Protein AF-A0A915IG21-F1 (afdb_monomer_lite)

Structure (mmCIF, N/CA/C/O backbone):
data_AF-A0A915IG21-F1
#
_entry.id   AF-A0A915IG21-F1
#
loop_
_atom_site.group_PDB
_atom_site.id
_atom_site.type_symbol
_atom_site.label_atom_id
_atom_site.label_alt_id
_atom_site.label_comp_id
_atom_site.label_asym_id
_atom_site.label_entity_id
_atom_site.label_seq_id
_atom_site.pdbx_PDB_ins_code
_atom_site.Cartn_x
_atom_site.Cartn_y
_atom_site.Cartn_z
_atom_site.occupancy
_atom_site.B_iso_or_equiv
_atom_site.auth_seq_id
_atom_site.auth_comp_id
_atom_site.auth_asym_id
_atom_site.auth_atom_id
_atom_site.pdbx_PDB_model_num
ATOM 1 N N . MET A 1 1 ? 29.599 -17.928 -4.747 1.00 47.62 1 MET A N 1
ATOM 2 C CA . MET A 1 1 ? 29.449 -16.542 -5.241 1.00 47.62 1 MET A CA 1
ATOM 3 C C . MET A 1 1 ? 28.536 -16.596 -6.459 1.00 47.62 1 MET A C 1
ATOM 5 O O . MET A 1 1 ? 29.003 -16.860 -7.558 1.00 47.62 1 MET A O 1
ATOM 9 N N . ALA A 1 2 ? 27.219 -16.541 -6.232 1.00 40.84 2 ALA A N 1
ATOM 10 C CA . ALA A 1 2 ? 26.209 -16.726 -7.273 1.00 40.84 2 ALA A CA 1
ATOM 11 C C . ALA A 1 2 ? 25.992 -15.395 -8.000 1.00 40.84 2 ALA A C 1
ATOM 13 O O . ALA A 1 2 ? 25.604 -14.400 -7.393 1.00 40.84 2 ALA A O 1
ATOM 14 N N . ASN A 1 3 ? 26.346 -15.385 -9.281 1.00 40.97 3 ASN A N 1
ATOM 15 C CA . ASN A 1 3 ? 26.401 -14.198 -10.115 1.00 40.97 3 ASN A CA 1
ATOM 16 C C . ASN A 1 3 ? 25.010 -13.594 -10.346 1.00 40.97 3 ASN A C 1
ATOM 18 O O . ASN A 1 3 ? 24.086 -14.265 -10.802 1.00 40.97 3 ASN A O 1
ATOM 22 N N . LEU A 1 4 ? 24.942 -12.285 -10.111 1.00 43.50 4 LEU A N 1
ATOM 23 C CA . LEU A 1 4 ? 23.848 -11.316 -10.270 1.00 43.50 4 LEU A CA 1
ATOM 24 C C . LEU A 1 4 ? 23.178 -11.290 -11.669 1.00 43.50 4 LEU A C 1
ATOM 26 O O . LEU A 1 4 ? 22.295 -10.482 -11.926 1.00 43.50 4 LEU A O 1
ATOM 30 N N . VAL A 1 5 ? 23.586 -12.169 -12.585 1.00 43.75 5 VAL A N 1
ATOM 31 C CA . VAL A 1 5 ? 23.221 -12.160 -14.011 1.00 43.75 5 VAL A CA 1
ATOM 32 C C . VAL A 1 5 ? 22.071 -13.132 -14.330 1.00 43.75 5 VAL A C 1
ATOM 34 O O . VAL A 1 5 ? 21.480 -13.058 -15.401 1.00 43.75 5 VAL A O 1
ATOM 37 N N . VAL A 1 6 ? 21.684 -14.013 -13.397 1.00 47.44 6 VAL A N 1
ATOM 38 C CA . VAL A 1 6 ? 20.644 -15.039 -13.643 1.00 47.44 6 VAL A CA 1
ATOM 39 C C . VAL A 1 6 ? 19.208 -14.487 -13.551 1.00 47.44 6 VAL A C 1
ATOM 41 O O . VAL A 1 6 ? 18.294 -15.070 -14.122 1.00 47.44 6 VAL A O 1
ATOM 44 N N . LEU A 1 7 ? 18.984 -13.342 -12.895 1.00 48.19 7 LEU A N 1
ATOM 45 C CA . LEU A 1 7 ? 17.630 -12.808 -12.653 1.00 48.19 7 LEU A CA 1
ATOM 46 C C . LEU A 1 7 ? 17.105 -11.835 -13.724 1.00 48.19 7 LEU A C 1
ATOM 48 O O . LEU A 1 7 ? 15.915 -11.542 -13.728 1.00 48.19 7 LEU A O 1
ATOM 52 N N . VAL A 1 8 ? 17.949 -11.350 -14.643 1.00 48.69 8 VAL A N 1
ATOM 53 C CA . VAL A 1 8 ? 17.564 -10.311 -15.630 1.00 48.69 8 VAL A CA 1
ATOM 54 C C . VAL A 1 8 ? 17.375 -10.882 -17.047 1.00 48.69 8 VAL A C 1
ATOM 56 O O . VAL A 1 8 ? 16.977 -10.177 -17.968 1.00 48.69 8 VAL A O 1
ATOM 59 N N . PHE A 1 9 ? 17.626 -12.180 -17.244 1.00 46.97 9 PHE A N 1
ATOM 60 C CA . PHE A 1 9 ? 17.749 -12.800 -18.571 1.00 46.97 9 PHE A CA 1
ATOM 61 C C . PHE A 1 9 ? 16.480 -13.478 -19.118 1.00 46.97 9 PHE A C 1
ATOM 63 O O . PHE A 1 9 ? 16.580 -14.371 -19.952 1.00 46.97 9 PHE A O 1
ATOM 70 N N . MET A 1 10 ? 15.280 -13.060 -18.714 1.00 49.44 10 MET A N 1
ATOM 71 C CA . MET A 1 10 ? 14.021 -13.542 -19.315 1.00 49.44 10 MET A CA 1
ATOM 72 C C . MET A 1 10 ? 13.258 -12.408 -20.010 1.00 49.44 10 MET A C 1
ATOM 74 O O . MET A 1 10 ? 12.076 -12.199 -19.762 1.00 49.44 10 MET A O 1
ATOM 78 N N . CYS A 1 11 ? 13.942 -11.647 -20.871 1.00 56.84 11 CYS A N 1
ATOM 79 C CA . CYS A 1 11 ? 13.291 -10.648 -21.722 1.00 56.84 11 CYS A CA 1
ATOM 80 C C . CYS A 1 11 ? 14.068 -10.407 -23.032 1.00 56.84 11 CYS A C 1
ATOM 82 O O . CYS A 1 11 ? 14.628 -9.335 -23.226 1.00 56.84 11 CYS A O 1
ATOM 84 N N . SER A 1 12 ? 14.173 -11.409 -23.923 1.00 58.81 12 SER A N 1
ATOM 85 C CA . SER A 1 12 ? 14.856 -11.199 -25.222 1.00 58.81 12 SER A CA 1
ATOM 86 C C . SER A 1 12 ? 14.332 -11.982 -26.434 1.00 58.81 12 SER A C 1
ATOM 88 O O . SER A 1 12 ? 14.989 -12.027 -27.467 1.00 58.81 12 SER A O 1
ATOM 90 N N . LEU A 1 13 ? 13.137 -12.566 -26.382 1.00 47.91 13 LEU A N 1
ATOM 91 C CA . LEU A 1 13 ? 12.503 -13.170 -27.561 1.00 47.91 13 LEU A CA 1
ATOM 92 C C . LEU A 1 13 ? 10.998 -12.996 -27.414 1.00 47.91 13 LEU A C 1
ATOM 94 O O . LEU A 1 13 ? 10.435 -13.742 -26.634 1.00 47.91 13 LEU A O 1
ATOM 98 N N . CYS A 1 14 ? 10.409 -11.977 -28.060 1.00 51.97 14 CYS A N 1
ATOM 99 C CA . CYS A 1 14 ? 8.980 -11.762 -28.398 1.00 51.97 14 CYS A CA 1
ATOM 100 C C . CYS A 1 14 ? 7.897 -12.651 -27.727 1.00 51.97 14 CYS A C 1
ATOM 102 O O . CYS A 1 14 ? 6.948 -13.097 -28.364 1.00 51.97 14 CYS A O 1
ATOM 104 N N . VAL A 1 15 ? 8.010 -12.879 -26.424 1.00 53.62 15 VAL A N 1
ATOM 105 C CA . VAL A 1 15 ? 7.173 -13.749 -25.607 1.00 53.62 15 VAL A CA 1
ATOM 106 C C . VAL A 1 15 ? 7.044 -13.006 -24.297 1.00 53.62 15 VAL A C 1
ATOM 108 O O . VAL A 1 15 ? 7.975 -12.962 -23.502 1.00 53.62 15 VAL A O 1
ATOM 111 N N . TYR A 1 16 ? 5.909 -12.327 -24.160 1.00 51.78 16 TYR A N 1
ATOM 112 C CA . TYR A 1 16 ? 5.273 -11.962 -22.901 1.00 51.78 16 TYR A CA 1
ATOM 113 C C . TYR A 1 16 ? 6.237 -11.899 -21.702 1.00 51.78 16 TYR A C 1
ATOM 115 O O . TYR A 1 16 ? 6.290 -12.821 -20.886 1.00 51.78 16 TYR A O 1
ATOM 123 N N . CYS A 1 17 ? 6.979 -10.791 -21.564 1.00 51.28 17 CYS A N 1
ATOM 124 C CA . CYS A 1 17 ? 7.541 -10.428 -20.268 1.00 51.28 17 CYS A CA 1
ATOM 125 C C . CYS A 1 17 ? 6.338 -10.107 -19.384 1.00 51.28 17 CYS A C 1
ATOM 127 O O . CYS A 1 17 ? 5.911 -8.961 -19.254 1.00 51.28 17 CYS A O 1
ATOM 129 N N . SER A 1 18 ? 5.737 -11.146 -18.801 1.00 54.16 18 SER A N 1
ATOM 130 C CA . SER A 1 18 ? 5.053 -10.988 -17.536 1.00 54.16 18 SER A CA 1
ATOM 131 C C . SER A 1 18 ? 6.144 -10.480 -16.615 1.00 54.16 18 SER A C 1
ATOM 133 O O . SER A 1 18 ? 6.918 -11.274 -16.093 1.00 54.16 18 SER A O 1
ATOM 135 N N . ALA A 1 19 ? 6.293 -9.157 -16.530 1.00 57.25 19 ALA A N 1
ATOM 136 C CA . ALA A 1 19 ? 7.131 -8.513 -15.546 1.00 57.25 19 ALA A CA 1
ATOM 137 C C . ALA A 1 19 ? 6.586 -8.986 -14.202 1.00 57.25 19 ALA A C 1
ATOM 139 O O . ALA A 1 19 ? 5.578 -8.477 -13.707 1.00 57.25 19 ALA A O 1
ATOM 140 N N . ILE A 1 20 ? 7.165 -10.069 -13.687 1.00 69.94 20 ILE A N 1
ATOM 141 C CA . ILE A 1 20 ? 6.913 -10.521 -12.336 1.00 69.94 20 ILE A CA 1
ATOM 142 C C . ILE A 1 20 ? 7.548 -9.413 -11.515 1.00 69.94 20 ILE A C 1
ATOM 144 O O . ILE A 1 20 ? 8.770 -9.269 -11.502 1.00 69.94 20 ILE A O 1
ATOM 148 N N . CYS A 1 21 ? 6.710 -8.545 -10.955 1.00 80.88 21 CYS A N 1
ATOM 149 C CA . CYS A 1 21 ? 7.184 -7.487 -10.085 1.00 80.88 21 CYS A CA 1
ATOM 150 C C . CYS A 1 21 ? 8.035 -8.096 -8.962 1.00 80.88 21 CYS A C 1
ATOM 152 O O . CYS A 1 21 ? 7.876 -9.274 -8.626 1.00 80.88 21 CYS A O 1
ATOM 154 N N . GLY A 1 22 ? 8.955 -7.312 -8.395 1.00 82.50 22 GLY A N 1
ATOM 155 C CA . GLY A 1 22 ? 9.814 -7.787 -7.314 1.00 82.50 22 GLY A CA 1
ATOM 156 C C . GLY A 1 22 ? 9.013 -8.376 -6.137 1.00 82.50 22 GLY A C 1
ATOM 157 O O . GLY A 1 22 ? 7.814 -8.127 -6.006 1.00 82.50 22 GLY A O 1
ATOM 158 N N . PRO A 1 23 ? 9.651 -9.129 -5.224 1.00 81.69 23 PRO A N 1
ATOM 159 C CA . PRO A 1 23 ? 8.957 -9.816 -4.125 1.00 81.69 23 PRO A CA 1
ATOM 160 C C . PRO A 1 23 ? 8.110 -8.887 -3.230 1.00 81.69 23 PRO A C 1
ATOM 162 O O . PRO A 1 23 ? 7.097 -9.315 -2.675 1.00 81.69 23 PRO A O 1
ATOM 165 N N . ASN A 1 24 ? 8.480 -7.606 -3.139 1.00 87.12 24 ASN A N 1
ATOM 166 C CA . ASN A 1 24 ? 7.773 -6.578 -2.369 1.00 87.12 24 ASN A CA 1
ATOM 16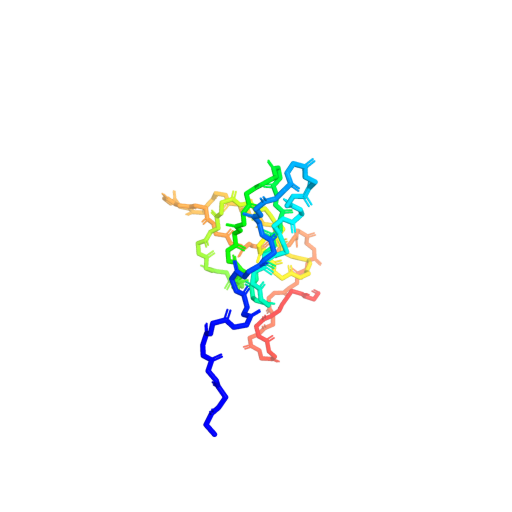7 C C . ASN A 1 24 ? 6.948 -5.629 -3.245 1.00 87.12 24 ASN A C 1
ATOM 169 O O . ASN A 1 24 ? 6.657 -4.514 -2.832 1.00 87.12 24 ASN A O 1
ATOM 173 N N . GLN A 1 25 ? 6.576 -6.057 -4.448 1.00 89.12 25 GLN A N 1
ATOM 174 C CA . GLN A 1 25 ? 5.827 -5.245 -5.394 1.00 89.12 25 GLN A CA 1
ATOM 175 C C . GLN A 1 25 ? 4.517 -5.914 -5.800 1.00 89.12 25 GLN A C 1
ATOM 177 O O . GLN A 1 25 ? 4.310 -7.118 -5.629 1.00 89.12 25 GLN A O 1
ATOM 182 N N . VAL A 1 26 ? 3.615 -5.105 -6.338 1.00 89.00 26 VAL A N 1
ATOM 183 C CA . VAL A 1 26 ? 2.334 -5.519 -6.894 1.00 89.00 26 VAL A CA 1
ATOM 184 C C . VAL A 1 26 ? 2.191 -4.975 -8.309 1.00 89.00 26 VAL A C 1
ATOM 186 O O . VAL A 1 26 ? 2.627 -3.864 -8.608 1.00 89.00 26 VAL A O 1
ATOM 189 N N . ARG A 1 27 ? 1.605 -5.782 -9.196 1.00 87.75 27 ARG A N 1
ATOM 190 C CA . ARG A 1 27 ? 1.374 -5.400 -10.588 1.00 87.75 27 ARG A CA 1
ATOM 191 C C . ARG A 1 27 ? -0.017 -4.804 -10.732 1.00 87.75 27 ARG A C 1
ATOM 193 O O . ARG A 1 27 ? -0.996 -5.531 -10.590 1.00 87.75 27 ARG A O 1
ATOM 200 N N . VAL A 1 28 ? -0.095 -3.526 -11.087 1.00 89.38 28 VAL A N 1
ATOM 201 C CA . VAL A 1 28 ? -1.355 -2.813 -11.334 1.00 89.38 28 VAL A CA 1
ATOM 202 C C . VAL A 1 28 ? -1.277 -2.170 -12.716 1.00 89.38 28 VAL A C 1
ATOM 204 O O . VAL A 1 28 ? -0.301 -1.499 -13.039 1.00 89.38 28 VAL A O 1
ATOM 207 N N . TYR A 1 29 ? -2.240 -2.477 -13.589 1.00 86.12 29 TYR A N 1
ATOM 208 C CA . TYR A 1 29 ? -2.284 -2.023 -14.994 1.00 86.12 29 TYR A CA 1
ATOM 209 C C . TYR A 1 29 ? -0.995 -2.222 -15.817 1.00 86.12 29 TYR A C 1
ATOM 211 O O . TYR A 1 29 ? -0.744 -1.512 -16.783 1.00 86.12 29 TYR A O 1
ATOM 219 N N . GLY A 1 30 ? -0.178 -3.221 -15.474 1.00 82.31 30 GLY A N 1
ATOM 220 C CA . GLY A 1 30 ? 1.082 -3.488 -16.174 1.00 82.31 30 GLY A CA 1
ATOM 221 C C . GLY A 1 30 ? 2.308 -2.785 -15.603 1.00 82.31 30 GLY A C 1
ATOM 222 O O . GLY A 1 30 ? 3.415 -3.104 -16.030 1.00 82.31 30 GLY A O 1
ATOM 223 N N . THR A 1 31 ? 2.120 -1.939 -14.595 1.00 85.00 31 THR A N 1
ATOM 224 C CA . THR A 1 31 ? 3.181 -1.262 -13.851 1.00 85.00 31 THR A CA 1
ATOM 225 C C . THR A 1 31 ? 3.410 -1.964 -12.514 1.00 85.00 31 THR A C 1
ATOM 227 O O . THR A 1 31 ? 2.475 -2.488 -11.905 1.00 85.00 31 THR A O 1
ATOM 230 N N . CYS A 1 32 ? 4.662 -2.004 -12.064 1.00 88.06 32 CYS A N 1
ATOM 231 C CA . CYS A 1 32 ? 5.027 -2.532 -10.755 1.00 88.06 32 CYS A CA 1
ATOM 232 C C . CYS A 1 32 ? 5.111 -1.400 -9.738 1.00 88.06 32 CYS A C 1
ATOM 234 O O . CYS A 1 32 ? 5.828 -0.425 -9.954 1.00 88.06 32 CYS A O 1
ATOM 236 N N . TYR A 1 33 ? 4.407 -1.566 -8.626 1.00 91.31 33 TYR A N 1
ATOM 237 C CA . TYR A 1 33 ? 4.395 -0.627 -7.516 1.00 91.31 33 TYR A CA 1
ATOM 238 C C . TYR A 1 33 ? 4.869 -1.314 -6.243 1.00 91.31 33 TYR A C 1
ATOM 240 O O . TYR A 1 33 ? 4.552 -2.483 -6.022 1.00 91.31 33 TYR A O 1
ATOM 248 N N . ASP A 1 34 ? 5.601 -0.604 -5.392 1.00 93.25 34 ASP A N 1
ATOM 249 C CA . ASP A 1 34 ? 6.038 -1.143 -4.104 1.00 93.25 34 ASP A CA 1
ATOM 250 C C . ASP A 1 34 ? 4.850 -1.310 -3.153 1.00 93.25 34 ASP A C 1
ATOM 252 O O . ASP A 1 34 ? 3.960 -0.460 -3.090 1.00 93.25 34 ASP A O 1
ATOM 256 N N . LYS A 1 35 ? 4.826 -2.418 -2.411 1.00 91.94 35 LYS A N 1
ATOM 257 C CA . LYS A 1 35 ? 3.889 -2.620 -1.305 1.00 91.94 35 LYS A CA 1
ATOM 258 C C . LYS A 1 35 ? 4.277 -1.696 -0.157 1.00 91.94 35 LYS A C 1
ATOM 260 O O . LYS A 1 35 ? 5.455 -1.586 0.175 1.00 91.94 35 LYS A O 1
ATOM 265 N N . VAL A 1 36 ? 3.287 -1.082 0.470 1.00 94.81 36 VAL A N 1
ATOM 266 C CA . VAL A 1 36 ? 3.474 -0.088 1.531 1.00 94.81 36 VAL A CA 1
ATOM 267 C C . VAL A 1 36 ? 2.597 -0.412 2.740 1.00 94.81 36 VAL A C 1
ATOM 269 O O . VAL A 1 36 ? 1.694 -1.244 2.653 1.00 94.81 36 VAL A O 1
ATOM 272 N N . GLY A 1 37 ? 2.885 0.194 3.892 1.00 93.19 37 GLY A N 1
ATOM 273 C CA . GLY A 1 37 ? 2.120 0.019 5.124 1.00 93.19 37 GLY A CA 1
ATOM 274 C C . GLY A 1 37 ? 0.918 0.958 5.234 1.00 93.19 37 GLY A C 1
ATOM 275 O O . GLY A 1 37 ? 0.695 1.840 4.408 1.00 93.19 37 GLY A O 1
ATOM 276 N N . VAL A 1 38 ? 0.123 0.787 6.293 1.00 93.00 38 VAL A N 1
ATOM 277 C CA . VAL A 1 38 ? -0.927 1.760 6.645 1.00 93.00 38 VAL A CA 1
ATOM 278 C C . VAL A 1 38 ? -0.270 3.086 7.039 1.00 93.00 38 VAL A C 1
ATOM 280 O O . VAL A 1 38 ? 0.647 3.094 7.854 1.00 93.00 38 VAL A O 1
ATOM 283 N N . GLY A 1 39 ? -0.761 4.199 6.493 1.00 90.88 39 GLY A N 1
ATOM 284 C CA . GLY A 1 39 ? -0.214 5.542 6.706 1.00 90.88 39 GLY A CA 1
ATOM 285 C C . GLY A 1 39 ? 0.889 5.948 5.724 1.00 90.88 39 GLY A C 1
ATOM 286 O O . GLY A 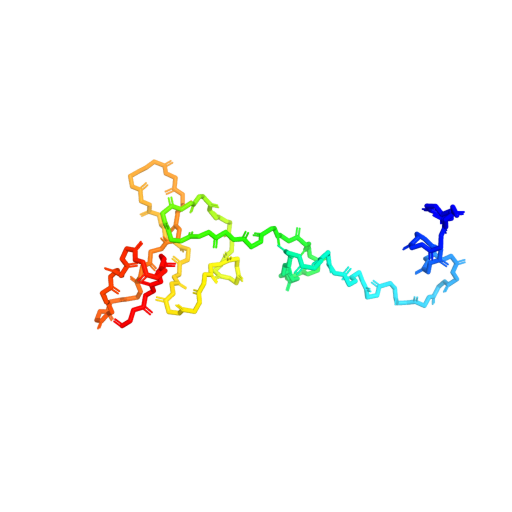1 39 ? 1.151 7.142 5.593 1.00 90.88 39 GLY A O 1
ATOM 287 N N . ASP A 1 40 ? 1.470 4.996 4.992 1.00 93.38 40 ASP A N 1
ATOM 288 C CA . ASP A 1 40 ? 2.467 5.276 3.961 1.00 93.38 40 ASP A CA 1
ATOM 289 C C . ASP A 1 40 ? 1.815 5.769 2.665 1.00 93.38 40 ASP A C 1
ATOM 291 O O . ASP A 1 40 ? 0.646 5.481 2.380 1.00 93.38 40 ASP A O 1
ATOM 295 N N . MET A 1 41 ? 2.595 6.505 1.869 1.00 94.38 41 MET A N 1
ATOM 296 C CA . MET A 1 41 ? 2.151 7.046 0.588 1.00 94.38 41 MET A CA 1
ATOM 297 C C . MET A 1 41 ? 1.898 5.928 -0.426 1.00 94.38 41 MET A C 1
ATOM 299 O O . MET A 1 41 ? 2.710 5.020 -0.590 1.00 94.38 41 MET A O 1
ATOM 303 N N . CYS A 1 42 ? 0.785 6.033 -1.142 1.00 95.00 42 CYS A N 1
ATOM 304 C CA . CYS A 1 42 ? 0.365 5.067 -2.149 1.00 95.00 42 CYS A CA 1
ATOM 305 C C . CYS A 1 42 ? -0.131 5.778 -3.411 1.00 95.00 42 CYS A C 1
ATOM 307 O O . CYS A 1 42 ? -0.519 6.948 -3.386 1.00 95.00 42 CYS A O 1
ATOM 309 N N . ILE A 1 43 ? -0.111 5.042 -4.515 1.00 94.56 43 ILE A N 1
ATOM 310 C CA . ILE A 1 43 ? -0.653 5.433 -5.817 1.00 94.56 43 ILE A CA 1
ATOM 311 C C . ILE A 1 43 ? -1.901 4.588 -6.089 1.00 94.56 43 ILE A C 1
ATOM 313 O O . ILE A 1 43 ? -2.955 5.132 -6.399 1.00 94.56 43 ILE A O 1
ATOM 317 N N . GLU A 1 44 ? -1.790 3.275 -5.881 1.00 95.31 44 GLU A N 1
ATOM 318 C CA . GLU A 1 44 ? -2.841 2.284 -6.111 1.00 95.31 44 GLU A CA 1
ATOM 319 C C . GLU A 1 44 ? -3.205 1.544 -4.816 1.00 95.31 44 GLU A C 1
ATOM 321 O O . GLU A 1 44 ? -2.378 1.367 -3.915 1.00 95.31 44 GLU A O 1
ATOM 326 N N . SER A 1 45 ? -4.456 1.086 -4.708 1.00 94.81 45 SER A N 1
ATOM 327 C CA . SER A 1 45 ? -4.948 0.423 -3.487 1.00 94.81 45 SER A CA 1
ATOM 328 C C . SER A 1 45 ? -4.326 -0.954 -3.262 1.00 94.81 45 SER A C 1
ATOM 330 O O . SER A 1 45 ? -4.217 -1.405 -2.128 1.00 94.81 45 SER A O 1
ATOM 332 N N . GLU A 1 46 ? -3.862 -1.608 -4.319 1.00 94.38 46 GLU A N 1
ATOM 333 C CA . GLU A 1 46 ? -3.206 -2.911 -4.282 1.00 94.38 46 GLU A CA 1
ATOM 334 C C . GLU A 1 46 ? -1.822 -2.854 -3.617 1.00 94.38 46 GLU A C 1
ATOM 336 O O . GLU A 1 46 ? -1.285 -3.894 -3.230 1.00 94.38 46 GLU A O 1
ATOM 341 N N . GLN A 1 47 ? -1.236 -1.656 -3.476 1.00 94.25 47 GLN A N 1
ATOM 342 C CA . GLN A 1 47 ? -0.005 -1.454 -2.707 1.00 94.25 47 GLN A CA 1
ATOM 343 C C . GLN A 1 47 ? -0.245 -1.584 -1.200 1.00 94.25 47 GLN A C 1
ATOM 345 O O . GLN A 1 47 ? 0.690 -1.885 -0.458 1.00 94.25 47 GLN A O 1
ATOM 350 N N . CYS A 1 48 ? -1.476 -1.338 -0.749 1.00 95.00 48 CYS A N 1
ATOM 351 C CA . CYS A 1 48 ? -1.840 -1.310 0.658 1.00 95.00 48 CYS A CA 1
ATOM 352 C C . CYS A 1 48 ? -2.003 -2.724 1.242 1.00 95.00 48 CYS A C 1
ATOM 354 O O . CYS A 1 48 ? -2.311 -3.681 0.524 1.00 95.00 48 CYS A O 1
ATOM 356 N N . PRO A 1 49 ? -1.845 -2.886 2.569 1.00 93.12 49 PRO A N 1
ATOM 357 C CA . PRO A 1 49 ? -2.111 -4.157 3.223 1.00 93.12 49 PRO A CA 1
ATOM 358 C C . PRO A 1 49 ? -3.608 -4.512 3.156 1.00 93.12 49 PRO A C 1
ATOM 360 O O . PRO A 1 49 ? -4.452 -3.646 2.909 1.00 93.12 49 PRO A O 1
ATOM 363 N N . PRO A 1 50 ? -3.975 -5.779 3.421 1.00 91.56 50 PRO A N 1
ATOM 364 C CA . PRO A 1 50 ? -5.371 -6.194 3.444 1.00 91.56 50 PRO A CA 1
ATOM 365 C C . PRO A 1 50 ? -6.222 -5.282 4.330 1.00 91.56 50 PRO A C 1
ATOM 367 O O . PRO A 1 50 ? -5.811 -4.924 5.435 1.00 91.56 50 PRO A O 1
ATOM 370 N N . ARG A 1 51 ? -7.430 -4.953 3.852 1.00 93.31 51 ARG A N 1
ATOM 371 C CA . ARG A 1 51 ? -8.386 -4.056 4.528 1.00 93.31 51 ARG A CA 1
ATOM 372 C C . ARG A 1 51 ? -7.912 -2.600 4.651 1.00 93.31 51 ARG A C 1
ATOM 374 O O . ARG A 1 51 ? -8.506 -1.840 5.411 1.00 93.31 51 ARG A O 1
ATOM 381 N N . ALA A 1 52 ? -6.910 -2.193 3.879 1.00 95.00 52 ALA A N 1
ATOM 382 C CA . ALA A 1 52 ? -6.603 -0.793 3.627 1.00 95.00 52 ALA A CA 1
ATOM 383 C C . ALA A 1 52 ? -6.857 -0.437 2.155 1.00 95.00 52 ALA A C 1
ATOM 385 O O . ALA A 1 52 ? -6.772 -1.291 1.275 1.00 95.00 52 ALA A O 1
ATOM 386 N N . LEU A 1 53 ? -7.184 0.826 1.900 1.00 95.56 53 LEU A N 1
ATOM 387 C CA . LEU A 1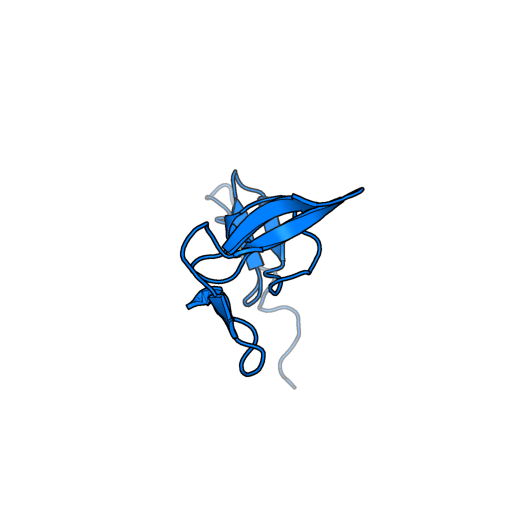 53 ? -7.344 1.402 0.568 1.00 95.56 53 LEU A CA 1
ATOM 388 C C . L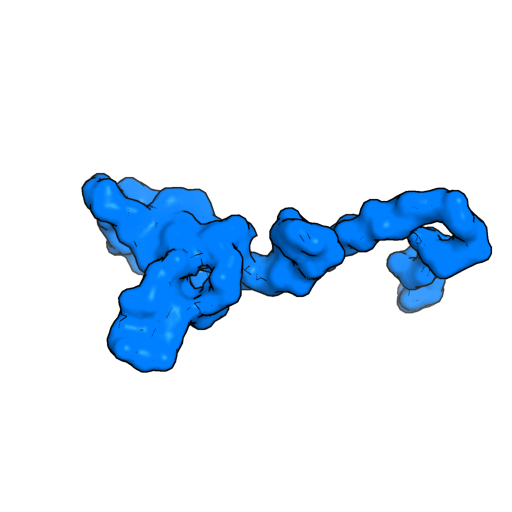EU A 1 53 ? -6.477 2.646 0.446 1.00 95.56 53 LEU A C 1
ATOM 390 O O . LEU A 1 53 ? -6.275 3.364 1.429 1.00 95.56 53 LEU A O 1
ATOM 394 N N . CYS A 1 54 ? -6.011 2.922 -0.768 1.00 96.06 54 CYS A N 1
ATOM 395 C CA . CYS A 1 54 ? -5.288 4.150 -1.035 1.00 96.06 54 CYS A CA 1
ATOM 396 C C . CYS A 1 54 ? -6.278 5.316 -1.070 1.00 96.06 54 CYS A C 1
ATOM 398 O O . CYS A 1 54 ? -7.140 5.382 -1.947 1.00 96.06 54 CYS A O 1
ATOM 400 N N . GLN A 1 55 ? -6.206 6.207 -0.082 1.00 95.38 55 GLN A N 1
ATOM 401 C CA . GLN A 1 55 ? -7.151 7.311 0.073 1.00 95.38 55 GLN A CA 1
ATOM 402 C C . GLN A 1 55 ? -6.421 8.640 0.160 1.00 95.38 55 GLN A C 1
ATOM 404 O O . GLN A 1 55 ? -5.318 8.724 0.691 1.00 95.38 55 GLN A O 1
ATOM 409 N N . HIS A 1 56 ? -7.062 9.697 -0.334 1.00 94.31 56 HIS A N 1
ATOM 410 C CA . HIS A 1 56 ? -6.529 11.047 -0.233 1.00 94.31 56 HIS A CA 1
ATOM 411 C C . HIS A 1 56 ? -6.639 11.558 1.212 1.00 94.31 56 HIS A C 1
ATOM 413 O O . HIS A 1 56 ? -7.736 11.788 1.722 1.00 94.31 56 HIS A O 1
ATOM 419 N N . VAL A 1 57 ? -5.495 11.761 1.864 1.00 88.62 57 VAL A N 1
ATOM 420 C CA . VAL A 1 57 ? -5.372 12.149 3.271 1.00 88.62 57 VAL A CA 1
ATOM 421 C C . VAL A 1 57 ? -4.554 13.437 3.369 1.00 88.62 57 VAL A C 1
ATOM 423 O O . VAL A 1 57 ? -3.364 13.486 3.059 1.00 88.62 57 VAL A O 1
ATOM 426 N N . TYR A 1 58 ? -5.207 14.513 3.807 1.00 86.50 58 TYR A N 1
ATOM 427 C CA . TYR A 1 58 ? -4.662 15.876 3.858 1.00 86.50 58 TYR A CA 1
ATOM 428 C C . TYR A 1 58 ? -4.142 16.402 2.506 1.00 86.50 58 TYR A C 1
ATOM 430 O O . TYR A 1 58 ? -4.857 17.122 1.812 1.00 86.50 58 TYR A O 1
ATOM 438 N N . ARG A 1 59 ? -2.884 16.097 2.163 1.00 90.12 59 ARG A N 1
ATOM 439 C CA . ARG A 1 59 ? -2.127 16.634 1.016 1.00 90.12 59 ARG A CA 1
ATOM 440 C C . ARG A 1 59 ? -1.590 15.552 0.072 1.00 90.12 59 ARG A C 1
ATOM 442 O O . ARG A 1 59 ? -1.020 15.904 -0.954 1.00 90.12 59 ARG A O 1
ATOM 449 N N . ALA A 1 60 ? -1.719 14.277 0.429 1.00 91.19 60 ALA A N 1
ATOM 450 C CA . ALA A 1 60 ? -1.203 13.151 -0.342 1.00 91.19 60 ALA A CA 1
ATOM 451 C C . ALA A 1 60 ? -2.135 11.943 -0.209 1.00 91.19 60 ALA A C 1
ATOM 453 O O . ALA A 1 60 ? -2.982 11.899 0.682 1.00 91.19 60 ALA A O 1
ATOM 454 N N . SER A 1 61 ? -1.976 10.951 -1.078 1.00 94.75 61 SER A N 1
ATOM 455 C CA . SER A 1 61 ? -2.680 9.679 -0.936 1.00 94.75 61 SER A CA 1
ATOM 456 C C . SER A 1 61 ? -1.880 8.733 -0.050 1.00 94.75 61 SER A C 1
ATOM 458 O O . SER A 1 61 ? -0.686 8.542 -0.272 1.00 94.75 61 SER A O 1
ATOM 460 N N . ALA A 1 62 ? -2.533 8.157 0.954 1.00 95.06 62 ALA A N 1
ATOM 461 C CA . ALA A 1 62 ? -1.930 7.214 1.883 1.00 95.06 62 ALA A CA 1
ATOM 462 C C . ALA A 1 62 ? -2.861 6.027 2.144 1.00 95.06 62 ALA A C 1
ATOM 464 O O . ALA A 1 62 ? -4.085 6.143 2.032 1.00 95.06 62 ALA A O 1
ATOM 465 N N . CYS A 1 63 ? -2.295 4.882 2.520 1.00 95.56 63 CYS A N 1
ATOM 466 C CA . CYS A 1 63 ? -3.089 3.699 2.836 1.00 95.56 63 CYS A CA 1
ATOM 467 C C . CYS A 1 63 ? -3.879 3.909 4.129 1.00 95.56 63 CYS A C 1
ATOM 469 O O . CYS A 1 63 ? -3.295 4.097 5.196 1.00 95.56 63 CYS A O 1
ATOM 471 N N . GLN A 1 64 ? -5.205 3.854 4.043 1.00 94.69 64 GLN A N 1
ATOM 472 C CA . GLN A 1 64 ? -6.123 4.015 5.170 1.00 94.69 64 GLN A CA 1
ATOM 473 C C . GLN A 1 64 ? -6.974 2.768 5.354 1.00 94.69 64 GLN A C 1
ATOM 475 O O . GLN A 1 64 ? -7.413 2.161 4.378 1.00 94.69 64 GLN A O 1
ATOM 480 N N . CYS A 1 65 ? -7.242 2.403 6.606 1.00 94.38 65 CYS A N 1
ATOM 481 C CA . CYS A 1 65 ? -8.136 1.294 6.905 1.00 94.38 65 CYS A CA 1
ATOM 482 C C . CYS A 1 65 ? -9.539 1.554 6.346 1.00 94.38 65 CYS A C 1
ATOM 484 O O . CYS A 1 65 ? -10.070 2.664 6.435 1.00 94.38 65 CYS A O 1
ATOM 486 N N . VAL A 1 66 ? -10.151 0.520 5.767 1.00 93.25 66 VAL A N 1
ATOM 487 C CA . VAL A 1 66 ? -11.529 0.614 5.277 1.00 93.25 66 VAL A CA 1
ATOM 488 C C . VAL A 1 66 ? -12.475 0.962 6.424 1.00 93.25 66 VAL A C 1
ATOM 490 O O . VAL A 1 66 ? -12.270 0.558 7.574 1.00 93.25 66 VAL A O 1
ATOM 493 N N . LYS A 1 67 ? -13.546 1.698 6.112 1.00 88.50 67 LYS A N 1
ATOM 494 C CA . LYS A 1 67 ? -14.549 2.086 7.107 1.00 88.50 67 LYS A CA 1
ATOM 495 C C . LYS A 1 67 ? -15.105 0.837 7.802 1.00 88.50 67 LYS A C 1
ATOM 497 O O . LYS A 1 67 ? -15.583 -0.077 7.138 1.00 88.50 67 LYS A O 1
ATOM 502 N N . GLY A 1 68 ? -15.050 0.824 9.133 1.00 85.56 68 GLY A N 1
ATOM 503 C CA . GLY A 1 68 ? -15.473 -0.316 9.953 1.00 85.56 68 GLY A CA 1
ATOM 504 C C . GLY A 1 68 ? -14.345 -1.264 10.367 1.00 85.56 68 GLY A C 1
ATOM 505 O O . GLY A 1 68 ? -14.616 -2.217 11.088 1.00 85.56 68 GLY A O 1
ATOM 506 N N . THR A 1 69 ? -13.100 -0.992 9.963 1.00 89.94 69 THR A N 1
ATOM 507 C CA . THR A 1 69 ? -11.906 -1.666 10.495 1.00 89.94 69 THR A CA 1
ATOM 508 C C . THR A 1 69 ? -11.072 -0.710 11.340 1.00 89.94 69 THR A C 1
ATOM 510 O O . THR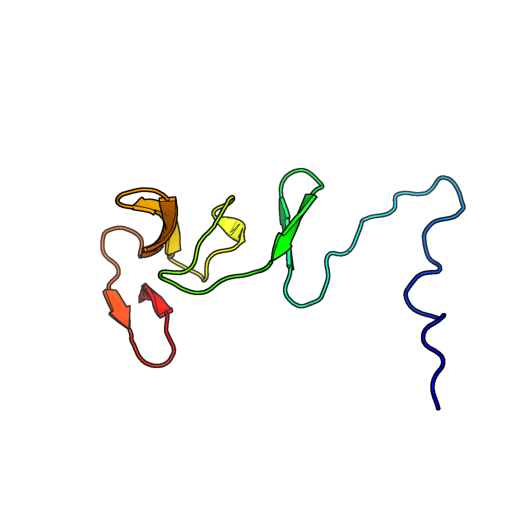 A 1 69 ? -11.099 0.504 11.134 1.00 89.94 69 THR A O 1
ATOM 513 N N . ASN A 1 70 ? -10.351 -1.253 12.314 1.00 89.69 70 ASN A N 1
ATOM 514 C CA . ASN A 1 70 ? -9.496 -0.505 13.224 1.00 89.69 70 ASN A CA 1
ATOM 515 C C . ASN A 1 70 ? -8.028 -0.684 12.847 1.00 89.69 70 ASN A C 1
ATOM 517 O O . ASN A 1 70 ? -7.594 -1.777 12.476 1.00 89.69 70 ASN A O 1
ATOM 521 N N . PHE A 1 71 ? -7.252 0.387 13.000 1.00 89.19 71 PHE A N 1
ATOM 522 C CA . PHE A 1 71 ? -5.803 0.312 12.891 1.00 89.19 71 PHE A CA 1
ATOM 523 C C . PHE A 1 71 ? -5.2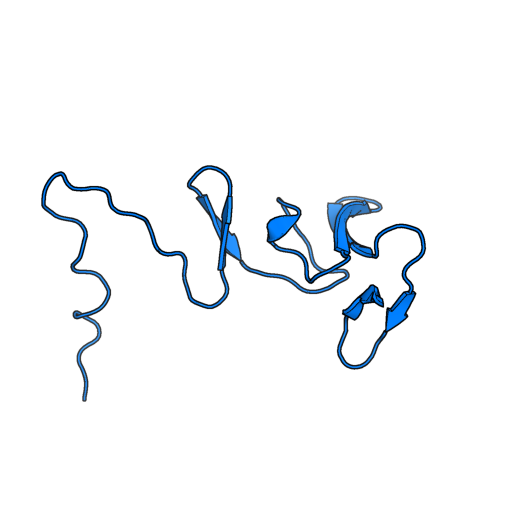21 -0.362 14.138 1.00 89.19 71 PHE A C 1
ATOM 525 O O . PHE A 1 71 ? -5.374 0.129 15.256 1.00 89.19 71 PHE A O 1
ATOM 532 N N . GLN A 1 72 ? -4.544 -1.489 13.944 1.00 90.25 72 GLN A N 1
ATOM 533 C CA . GLN A 1 72 ? -3.763 -2.170 14.967 1.00 90.25 72 GLN A CA 1
ATOM 534 C C . GLN A 1 72 ? -2.297 -1.773 14.801 1.00 90.25 72 GLN A C 1
ATOM 536 O O . GLN A 1 72 ? -1.741 -1.952 13.728 1.00 90.25 72 GLN A O 1
ATOM 541 N N . THR A 1 73 ? -1.655 -1.280 15.860 1.00 86.19 73 THR A N 1
ATOM 542 C CA . THR A 1 73 ? -0.269 -0.771 15.838 1.00 86.19 73 THR A CA 1
ATOM 543 C C . THR A 1 73 ? 0.811 -1.857 15.824 1.00 86.19 73 THR A C 1
ATOM 545 O O . THR A 1 73 ? 1.955 -1.565 15.485 1.00 86.19 73 THR A O 1
ATOM 548 N N . TYR A 1 74 ? 0.483 -3.108 16.170 1.00 84.50 74 TYR A N 1
ATOM 549 C CA . TYR A 1 74 ? 1.451 -4.208 16.203 1.00 84.50 74 TYR A CA 1
ATOM 550 C C . TYR A 1 74 ? 0.809 -5.576 15.882 1.00 84.50 74 TYR A C 1
ATOM 552 O O . TYR A 1 74 ? 0.043 -6.082 16.709 1.00 84.50 74 TYR A O 1
ATOM 560 N N . PRO A 1 75 ? 1.102 -6.193 14.715 1.00 80.12 75 PRO A N 1
ATOM 561 C CA . PRO A 1 75 ? 1.728 -5.563 13.548 1.00 80.12 75 PRO A CA 1
ATOM 562 C C . PRO A 1 75 ? 0.809 -4.479 12.944 1.00 80.12 75 PRO A C 1
ATOM 564 O O . PRO A 1 75 ? -0.414 -4.626 13.048 1.00 80.12 75 PRO A O 1
ATOM 567 N N . PRO A 1 76 ? 1.368 -3.427 12.306 1.00 81.94 76 PRO A N 1
ATOM 568 C CA . PRO A 1 76 ? 0.608 -2.350 11.666 1.00 81.94 76 PRO A CA 1
ATOM 569 C C . PRO A 1 76 ? -0.327 -2.907 10.584 1.00 81.94 76 PRO A C 1
ATOM 571 O O . PRO A 1 76 ? 0.096 -3.200 9.468 1.00 81.94 76 PRO A O 1
ATOM 574 N N . THR A 1 77 ? -1.597 -3.115 10.935 1.00 88.25 77 THR A N 1
ATOM 575 C CA . THR A 1 77 ? -2.596 -3.798 10.096 1.00 88.25 77 THR A CA 1
ATOM 576 C C . THR A 1 77 ? -4.000 -3.257 10.352 1.00 88.25 77 THR A C 1
ATOM 578 O O . THR A 1 77 ? -4.266 -2.672 11.400 1.00 88.25 77 THR A O 1
ATOM 581 N N . CYS A 1 78 ? -4.911 -3.457 9.401 1.00 89.94 78 CYS A N 1
ATOM 582 C CA . CYS A 1 78 ? -6.323 -3.116 9.562 1.00 89.94 78 CYS A CA 1
ATOM 583 C C . CYS A 1 78 ? -7.122 -4.368 9.955 1.00 89.94 78 CYS A C 1
ATOM 585 O O . CYS A 1 78 ? -7.039 -5.395 9.273 1.00 89.94 78 CYS A O 1
ATOM 587 N N . LYS A 1 79 ? -7.891 -4.298 11.048 1.00 87.88 79 LYS A N 1
ATOM 588 C CA . LYS A 1 79 ? -8.702 -5.411 11.568 1.00 87.88 79 LYS A CA 1
ATOM 589 C C . LYS A 1 79 ? -10.179 -5.098 11.684 1.00 87.88 79 LYS A C 1
ATOM 591 O O . LYS A 1 79 ? -10.524 -3.992 12.141 1.00 87.88 79 LYS A O 1
#

Foldseek 3Di:
DDDPPPPPPPPDDPDDPPVPAPPQWDADPNDTDGADEAFDADDAQVSYDPQWGFDDDDDGTGTHGHPPWDQDVVVGDTD

Secondary structure (DSSP, 8-state):
---TTSSS-S-SSSS-------TTEEEETTEEEE---TTSB-SSGGGSPTTEEEEEETTEEEEEEPTT--EEETTEEE-

Sequence (79 aa):
MANLVVLVFMCSLCVYCSAICGPNQVRVYGTCYDKVGVGDMCIESEQCPPRALCQHVYRASACQCVKGTNFQTYPPTCK

Radius of gyration: 16.51 Å; chains: 1; bounding box: 45×33×45 Å

pLDDT: mean 80.38, std 18.08, range [40.84, 96.06]

Organism: Romanomermis culicivorax (NCBI:txid13658)

InterPro domains:
  IPR006149 EB domain [PF01683] (21-72)